Protein AF-A0A6B3G1N5-F1 (afdb_monomer)

Mean predicted aligned error: 15.57 Å

pLDDT: mean 77.29, std 20.74, range [40.66, 98.19]

Sequence (109 aa):
MRSPLSRRGFLAAGSGLAAAALPALSGCSPFASAGTDPGTLIVHTQLGTTAPGSPTYKAVVEQFHAEHPGLRVKNLVNGDDLPQVYETSRLARKEPDVVMVNLYDKTLA

Nearest PDB structures (foldseek):
  3i3v-assembly1_C  TM=9.375E-01  e=3.038E-09  Streptomyces coelicolor
  8vqk-assembly1_A  TM=7.917E-01  e=9.141E-02  Escherichia coli
  3blx-assembly6_P  TM=6.156E-01  e=5.291E-01  Saccharomyces cerevisiae
  3blx-assembly1_D  TM=6.153E-01  e=5.291E-01  Saccharomyces cerevisiae
  7vfk-assembly1_A  TM=4.509E-01  e=5.660E-01  Staphylococcus aureus subsp. aureus USA300

Foldseek 3Di:
DDDDDDDDDDDDDDDDDDPDDDPPDDDPPPPPQPPVPPQEAEEEEQACPPDPCNVVVVVVQVVVCVVPVSHHYHYDHDHPCSVVVQVVCVVVVNHGPYYYDDPPPPPPD

Secondary structure (DSSP, 8-state):
-------------------------------------TTEEEEEES-SSSSTTHHHHHHHHHHHHHH-TT-EEEEEE-STTHHHHHHHHHHTT---SEEE----S----

Structure (mmCIF, N/CA/C/O backbone):
data_AF-A0A6B3G1N5-F1
#
_entry.id   AF-A0A6B3G1N5-F1
#
loop_
_atom_site.group_PDB
_atom_site.id
_atom_site.type_symbol
_atom_site.label_atom_id
_atom_site.label_alt_id
_atom_site.label_comp_id
_atom_site.label_asym_id
_atom_site.label_entity_id
_atom_site.label_seq_id
_atom_site.pdbx_PDB_ins_code
_atom_site.Cartn_x
_atom_site.Cartn_y
_atom_site.Cartn_z
_atom_site.occupancy
_atom_site.B_iso_or_equiv
_atom_site.auth_seq_id
_atom_site.auth_comp_id
_atom_site.auth_asym_id
_atom_site.auth_atom_id
_atom_site.pdbx_PDB_model_num
ATOM 1 N N . MET A 1 1 ? 60.396 46.845 47.686 1.00 40.72 1 MET A N 1
ATOM 2 C CA . MET A 1 1 ? 60.325 46.572 46.235 1.00 40.72 1 MET A CA 1
ATOM 3 C C . MET A 1 1 ? 59.026 47.161 45.692 1.00 40.72 1 MET A C 1
ATOM 5 O O . MET A 1 1 ? 57.992 46.918 46.286 1.00 40.72 1 MET A O 1
ATOM 9 N N . ARG A 1 2 ? 59.150 47.995 44.650 1.00 40.66 2 ARG A N 1
ATOM 10 C CA . ARG A 1 2 ? 58.188 48.407 43.601 1.00 40.66 2 ARG A CA 1
ATOM 11 C C . ARG A 1 2 ? 56.665 48.251 43.850 1.00 40.66 2 ARG A C 1
ATOM 13 O O . ARG A 1 2 ? 56.142 47.146 43.855 1.00 40.66 2 ARG A O 1
ATOM 20 N N . SER A 1 3 ? 55.968 49.391 43.883 1.00 50.47 3 SER A N 1
ATOM 21 C CA . SER A 1 3 ? 54.584 49.606 43.388 1.00 50.47 3 SER A CA 1
ATOM 22 C C . SER A 1 3 ? 54.491 49.288 41.861 1.00 50.47 3 SER A C 1
ATOM 24 O O . SER A 1 3 ? 55.571 49.118 41.286 1.00 50.47 3 SER A O 1
ATOM 26 N N . PRO A 1 4 ? 53.335 49.309 41.128 1.00 54.12 4 PRO A N 1
ATOM 27 C CA . PRO A 1 4 ? 52.058 49.980 41.457 1.00 54.12 4 PRO A CA 1
ATOM 28 C C . PRO A 1 4 ? 50.743 49.416 40.795 1.00 54.12 4 PRO A C 1
ATOM 30 O O . PRO A 1 4 ? 50.756 48.401 40.115 1.00 54.12 4 PRO A O 1
ATOM 33 N N . LEU A 1 5 ? 49.637 50.177 40.944 1.00 48.09 5 LEU A N 1
ATOM 34 C CA . LEU A 1 5 ? 48.413 50.289 40.098 1.00 48.09 5 LEU A CA 1
ATOM 35 C C . LEU A 1 5 ? 47.463 49.066 39.988 1.00 48.09 5 LEU A C 1
ATOM 37 O O . LEU A 1 5 ? 47.836 48.010 39.515 1.00 48.09 5 LEU A O 1
ATOM 41 N N . SER A 1 6 ? 46.217 49.120 40.478 1.00 47.62 6 SER A N 1
ATOM 42 C CA . SER A 1 6 ? 45.049 49.933 40.063 1.00 47.62 6 SER A CA 1
ATOM 43 C C . SER A 1 6 ? 44.185 49.284 38.971 1.00 47.62 6 SER A C 1
ATOM 45 O O . SER A 1 6 ? 44.665 48.945 37.897 1.00 47.62 6 SER A O 1
ATOM 47 N N . ARG A 1 7 ? 42.872 49.326 39.249 1.00 55.25 7 ARG A N 1
ATOM 48 C CA . ARG A 1 7 ? 41.727 49.446 38.328 1.00 55.25 7 ARG A CA 1
ATOM 49 C C . ARG A 1 7 ? 41.155 48.193 37.655 1.00 55.25 7 ARG A C 1
ATOM 51 O O . ARG A 1 7 ? 41.767 47.578 36.799 1.00 55.25 7 ARG A O 1
ATOM 58 N N . ARG A 1 8 ? 39.837 48.088 37.883 1.00 57.06 8 ARG A N 1
ATOM 59 C CA . ARG A 1 8 ? 38.784 47.614 36.971 1.00 57.06 8 ARG A CA 1
ATOM 60 C C . ARG A 1 8 ? 38.570 46.106 36.954 1.00 57.06 8 ARG A C 1
ATOM 62 O O . ARG A 1 8 ? 39.140 45.380 36.155 1.00 57.06 8 ARG A O 1
ATOM 69 N N . GLY A 1 9 ? 37.599 45.686 37.766 1.00 56.16 9 GLY A N 1
ATOM 70 C CA . GLY A 1 9 ? 36.697 44.637 37.318 1.00 56.16 9 GLY A CA 1
ATOM 71 C C . GLY A 1 9 ? 36.009 45.088 36.035 1.00 56.16 9 GLY A C 1
ATOM 72 O O . GLY A 1 9 ? 35.589 46.236 35.952 1.00 56.16 9 GLY A O 1
ATOM 73 N N . PHE A 1 10 ? 35.973 44.204 35.047 1.00 52.00 10 PHE A N 1
ATOM 74 C CA . PHE A 1 10 ? 34.978 44.123 33.985 1.00 52.00 10 PHE A CA 1
ATOM 75 C C . PHE A 1 10 ? 35.286 42.874 33.148 1.00 52.00 10 PHE A C 1
ATOM 77 O O . PHE A 1 10 ? 36.437 42.648 32.790 1.00 52.00 10 PHE A O 1
ATOM 84 N N . LEU A 1 11 ? 34.210 42.159 32.802 1.00 56.25 11 LEU A N 1
ATOM 85 C CA . LEU A 1 11 ? 34.065 41.192 31.704 1.00 56.25 11 LEU A CA 1
ATOM 86 C C . LEU A 1 11 ? 34.585 39.771 32.005 1.00 56.25 11 LEU A C 1
ATOM 88 O O . LEU A 1 11 ? 35.774 39.540 32.160 1.00 56.25 11 LEU A O 1
ATOM 92 N N . ALA A 1 12 ? 33.706 38.803 32.280 1.00 49.59 12 ALA A N 1
ATOM 93 C CA . ALA A 1 12 ? 32.745 38.179 31.358 1.00 49.59 12 ALA A CA 1
ATOM 94 C C . ALA A 1 12 ? 33.428 37.393 30.232 1.00 49.59 12 ALA A C 1
ATOM 96 O O . ALA A 1 12 ? 34.022 37.989 29.344 1.00 49.59 12 ALA A O 1
ATOM 97 N N . ALA A 1 13 ? 33.255 36.071 30.243 1.00 54.56 13 ALA A N 1
ATOM 98 C CA . ALA A 1 13 ? 32.806 35.291 29.088 1.00 54.56 13 ALA A CA 1
ATOM 99 C C . ALA A 1 13 ? 32.661 33.826 29.515 1.00 54.56 13 ALA A C 1
ATOM 101 O O . ALA A 1 13 ? 33.590 33.230 30.058 1.00 54.56 13 ALA A O 1
ATOM 102 N N . GLY A 1 14 ? 31.460 33.287 29.303 1.00 45.22 14 GLY A N 1
ATOM 103 C CA . GLY A 1 14 ? 31.096 31.916 29.621 1.00 45.22 14 GLY A CA 1
ATOM 104 C C . GLY A 1 14 ? 31.910 30.915 28.812 1.00 45.22 14 GLY A C 1
ATOM 105 O O . GLY A 1 14 ? 32.040 31.014 27.594 1.00 45.22 14 GLY A O 1
ATOM 106 N N . SER A 1 15 ? 32.447 29.938 29.521 1.00 49.00 15 SER A N 1
ATOM 107 C CA . SER A 1 15 ? 33.041 28.732 28.981 1.00 49.00 15 SER A CA 1
ATOM 108 C C . SER A 1 15 ? 31.962 27.660 28.834 1.00 49.00 15 SER A C 1
ATOM 110 O O . SER A 1 15 ? 31.260 27.335 29.787 1.00 49.00 15 SER A O 1
ATOM 112 N N . GLY A 1 16 ? 31.881 27.075 27.639 1.00 49.28 16 GLY A N 1
ATOM 113 C CA . GLY A 1 16 ? 31.235 25.785 27.419 1.00 49.28 16 GLY A CA 1
ATOM 114 C C . GLY A 1 16 ? 30.051 25.835 26.465 1.00 49.28 16 GLY A C 1
ATOM 115 O O . GLY A 1 16 ? 28.957 26.223 26.849 1.00 49.28 16 GLY A O 1
ATOM 116 N N . LEU A 1 17 ? 30.269 25.382 25.231 1.00 47.22 17 LEU A N 1
ATOM 117 C CA . LEU A 1 17 ? 29.628 24.178 24.694 1.00 47.22 17 LEU A CA 1
ATOM 118 C C . LEU A 1 17 ? 30.272 23.862 23.339 1.00 47.22 17 LEU A C 1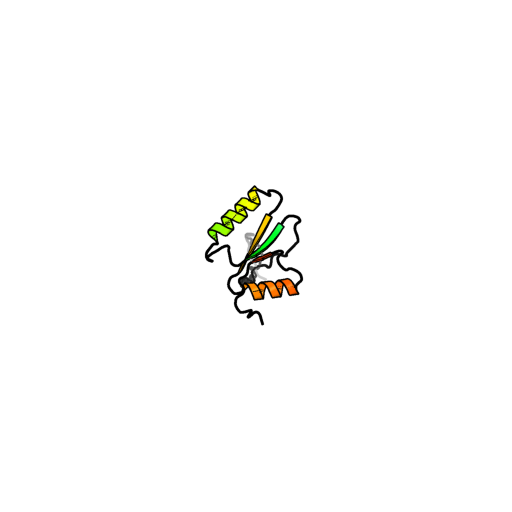
ATOM 120 O O . LEU A 1 17 ? 30.221 24.642 22.392 1.00 47.22 17 LEU A O 1
ATOM 124 N N . ALA A 1 18 ? 30.952 22.721 23.300 1.00 49.19 18 ALA A N 1
ATOM 125 C CA . ALA A 1 18 ? 31.612 22.179 22.129 1.00 49.19 18 ALA A CA 1
ATOM 126 C C . ALA A 1 18 ? 30.575 21.815 21.054 1.00 49.19 18 ALA A C 1
ATOM 128 O O . ALA A 1 18 ? 29.680 21.007 21.300 1.00 49.19 18 ALA A O 1
ATOM 129 N N . ALA A 1 19 ? 30.714 22.384 19.856 1.00 48.78 19 ALA A N 1
ATOM 130 C CA . ALA A 1 19 ? 29.998 21.931 18.671 1.00 48.78 19 ALA A CA 1
ATOM 131 C C . ALA A 1 19 ? 30.639 20.621 18.183 1.00 48.78 19 ALA A C 1
ATOM 133 O O . ALA A 1 19 ? 31.629 20.628 17.454 1.00 48.78 19 ALA A O 1
ATOM 134 N N . ALA A 1 20 ? 30.105 19.494 18.654 1.00 50.97 20 ALA A N 1
ATOM 135 C CA . ALA A 1 20 ? 30.457 18.171 18.163 1.00 50.97 20 ALA A CA 1
ATOM 136 C C . ALA A 1 20 ? 29.691 17.862 16.867 1.00 50.97 20 ALA A C 1
ATOM 138 O O . ALA A 1 20 ? 28.491 18.106 16.751 1.00 50.97 20 ALA A O 1
ATOM 139 N N . ALA A 1 21 ? 30.431 17.329 15.899 1.00 52.53 21 ALA A N 1
ATOM 140 C CA . ALA A 1 21 ? 29.981 16.896 14.588 1.00 52.53 21 ALA A CA 1
ATOM 141 C C . ALA A 1 21 ? 28.869 15.833 14.649 1.00 52.53 21 ALA A C 1
ATOM 143 O O . ALA A 1 21 ? 28.961 14.875 15.415 1.00 52.53 21 ALA A O 1
ATOM 144 N N . LEU A 1 22 ? 27.876 15.949 13.764 1.00 52.78 22 LEU A N 1
ATOM 145 C CA . LEU A 1 22 ? 26.986 14.849 13.394 1.00 52.78 22 LEU A CA 1
ATOM 146 C C . LEU A 1 22 ? 27.310 14.458 11.944 1.00 52.78 22 LEU A C 1
ATOM 148 O O . LEU A 1 22 ? 27.071 15.263 11.041 1.00 52.78 22 LEU A O 1
ATOM 152 N N . PRO A 1 23 ? 27.888 13.270 11.688 1.00 55.84 23 PRO A N 1
ATOM 153 C CA . PRO A 1 23 ? 28.062 12.785 10.331 1.00 55.84 23 PRO A CA 1
ATOM 154 C C . PRO A 1 23 ? 26.681 12.486 9.743 1.00 55.84 23 PRO A C 1
ATOM 156 O O . PRO A 1 23 ? 25.838 11.853 10.381 1.00 55.84 23 PRO A O 1
ATOM 159 N N . ALA A 1 24 ? 26.451 12.966 8.524 1.00 57.69 24 ALA A N 1
ATOM 160 C CA . ALA A 1 24 ? 25.286 12.623 7.730 1.00 57.69 24 ALA A CA 1
ATOM 161 C C . ALA A 1 24 ? 25.287 11.107 7.480 1.00 57.69 24 ALA A C 1
ATOM 163 O O . ALA A 1 24 ? 26.043 10.599 6.655 1.00 57.69 24 ALA A O 1
ATOM 164 N N . LEU A 1 25 ? 24.465 10.384 8.239 1.00 53.31 25 LEU A N 1
ATOM 165 C CA . LEU A 1 25 ? 24.161 8.984 7.986 1.00 53.31 25 LEU A CA 1
ATOM 166 C C . LEU A 1 25 ? 23.402 8.910 6.659 1.00 53.31 25 LEU A C 1
ATOM 168 O O . LEU A 1 25 ? 22.252 9.340 6.565 1.00 53.31 25 LEU A O 1
ATOM 172 N N . SER A 1 26 ? 24.069 8.385 5.635 1.00 58.34 26 SER A N 1
ATOM 173 C CA . SER A 1 26 ? 23.454 7.906 4.402 1.00 58.34 26 SER A CA 1
ATOM 174 C C . SER A 1 26 ? 22.226 7.066 4.751 1.00 58.34 26 SER A C 1
ATOM 176 O O . SER A 1 26 ? 22.313 6.123 5.539 1.00 58.34 26 SER A O 1
ATOM 178 N N . GLY A 1 27 ? 21.073 7.467 4.217 1.00 46.75 27 GLY A N 1
ATOM 179 C CA . GLY A 1 27 ? 19.770 6.931 4.578 1.00 46.75 27 GLY A CA 1
ATOM 180 C C . GLY A 1 27 ? 19.631 5.448 4.256 1.00 46.75 27 GLY A C 1
ATOM 181 O O . GLY A 1 27 ? 19.252 5.079 3.150 1.00 46.75 27 GLY A O 1
ATOM 182 N N . CYS A 1 28 ? 19.839 4.600 5.259 1.00 62.31 28 CYS A N 1
ATOM 183 C CA . CYS A 1 28 ? 19.046 3.390 5.379 1.00 62.31 28 CYS A CA 1
ATOM 184 C C . CYS A 1 28 ? 17.621 3.856 5.665 1.00 62.31 28 CYS A C 1
ATOM 186 O O . CYS A 1 28 ? 17.361 4.3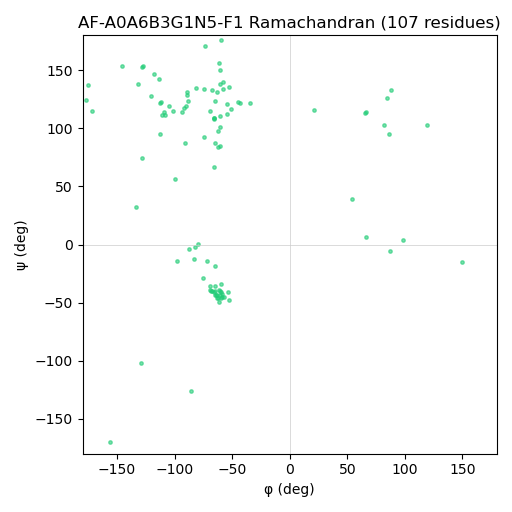97 6.744 1.00 62.31 28 CYS A O 1
ATOM 188 N N . SER A 1 29 ? 16.717 3.702 4.695 1.00 56.59 29 SER A N 1
ATOM 189 C CA . SER A 1 29 ? 15.282 3.867 4.924 1.00 56.59 29 SER A CA 1
ATOM 190 C C . SER A 1 29 ? 14.939 3.169 6.238 1.00 56.59 29 SER A C 1
ATOM 192 O O . SER A 1 29 ? 15.259 1.982 6.375 1.00 56.59 29 SER A O 1
ATOM 194 N N . PRO A 1 30 ? 14.373 3.867 7.239 1.00 51.44 30 PRO A N 1
ATOM 195 C CA . PRO A 1 30 ? 13.989 3.202 8.463 1.00 51.44 30 PRO A CA 1
ATOM 196 C C . PRO A 1 30 ? 12.961 2.150 8.062 1.00 51.44 30 PRO A C 1
ATOM 198 O O . PRO A 1 30 ? 11.845 2.483 7.660 1.00 51.44 30 PRO A O 1
ATOM 201 N N . PHE A 1 31 ? 13.348 0.876 8.155 1.00 53.69 31 PHE A N 1
ATOM 202 C CA . PHE A 1 31 ? 12.401 -0.218 8.288 1.00 53.69 31 PHE A CA 1
ATOM 203 C C . PHE A 1 31 ? 11.653 0.067 9.583 1.00 53.69 31 PHE A C 1
ATOM 205 O O . PHE A 1 31 ? 12.056 -0.348 10.671 1.00 53.69 31 PHE A O 1
ATOM 212 N N . ALA A 1 32 ? 10.613 0.892 9.470 1.00 54.94 32 ALA A N 1
ATOM 213 C CA . ALA A 1 32 ? 9.682 1.153 10.537 1.00 54.94 32 ALA A CA 1
ATOM 214 C C . ALA A 1 32 ? 9.187 -0.219 10.961 1.00 54.94 32 ALA A C 1
ATOM 216 O O . ALA A 1 32 ? 8.547 -0.907 10.163 1.00 54.94 32 ALA A O 1
ATOM 217 N N . SER A 1 33 ? 9.574 -0.611 12.178 1.00 46.06 33 SER A N 1
ATOM 218 C CA . SER A 1 33 ? 9.144 -1.835 12.830 1.00 46.06 33 SER A CA 1
ATOM 219 C C . SER A 1 33 ? 7.701 -2.112 12.429 1.00 46.06 33 SER A C 1
ATOM 221 O O . SER A 1 33 ? 6.841 -1.253 12.640 1.00 46.06 33 SER A O 1
ATOM 223 N N . ALA A 1 34 ? 7.442 -3.276 11.831 1.00 56.16 34 ALA A N 1
ATOM 224 C CA . ALA A 1 34 ? 6.103 -3.840 11.744 1.00 56.16 34 ALA A CA 1
ATOM 225 C C . ALA A 1 34 ? 5.665 -4.181 13.179 1.00 56.16 34 ALA A C 1
ATOM 227 O O . ALA A 1 34 ? 5.619 -5.332 13.5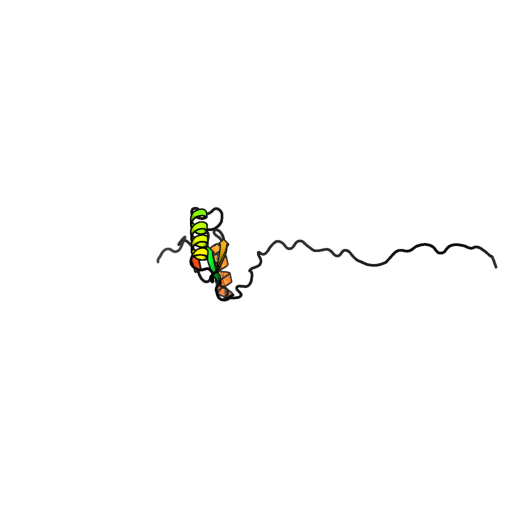91 1.00 56.16 34 ALA A O 1
ATOM 228 N N . GLY A 1 35 ? 5.481 -3.150 14.005 1.00 49.97 35 GLY A N 1
ATOM 229 C CA . GLY A 1 35 ? 4.613 -3.240 15.156 1.00 49.97 35 GLY A CA 1
ATOM 230 C C . GLY A 1 35 ? 3.236 -3.415 14.557 1.00 49.97 35 GLY A C 1
ATOM 231 O O . GLY A 1 35 ? 2.746 -2.506 13.887 1.00 49.97 35 GLY A O 1
ATOM 232 N N . THR A 1 36 ? 2.703 -4.623 14.687 1.00 59.66 36 THR A N 1
ATOM 233 C CA . THR A 1 36 ? 1.358 -4.995 14.268 1.00 59.66 36 THR A CA 1
ATOM 234 C C . THR A 1 36 ? 0.380 -4.159 15.080 1.00 59.66 36 THR A C 1
ATOM 236 O O . THR A 1 36 ? -0.059 -4.569 16.149 1.00 59.66 36 THR A O 1
ATOM 239 N N . ASP A 1 37 ? 0.122 -2.937 14.623 1.00 73.31 37 ASP A N 1
ATOM 240 C CA . ASP A 1 37 ? -0.953 -2.116 15.151 1.00 73.31 37 ASP A CA 1
ATOM 241 C C . ASP A 1 37 ? -2.261 -2.781 14.707 1.00 73.31 37 ASP A C 1
ATOM 243 O O . ASP A 1 37 ? -2.481 -2.912 13.492 1.00 73.31 37 ASP A O 1
ATOM 247 N N . PRO A 1 38 ? -3.087 -3.294 15.637 1.00 80.75 38 PRO A N 1
ATOM 248 C CA . PRO A 1 38 ? -4.330 -3.953 15.276 1.00 80.75 38 PRO A CA 1
ATOM 249 C C . PRO A 1 38 ? -5.173 -3.025 14.396 1.00 80.75 38 PRO A C 1
ATOM 251 O O . PRO A 1 38 ? -5.504 -1.910 14.788 1.00 80.75 38 PRO A O 1
ATOM 254 N N . GLY A 1 39 ? -5.498 -3.479 13.185 1.00 89.81 39 GLY A N 1
ATOM 255 C CA . GLY A 1 39 ? -6.238 -2.682 12.203 1.00 89.81 39 GLY A CA 1
ATOM 256 C C . GLY A 1 39 ? -5.380 -1.999 11.135 1.00 89.81 39 GLY A C 1
ATOM 257 O O . GLY A 1 39 ? -5.936 -1.305 10.292 1.00 89.81 39 GLY A O 1
ATOM 258 N N . THR A 1 40 ? -4.061 -2.206 11.096 1.00 94.56 40 THR A N 1
ATOM 259 C CA . THR A 1 40 ? -3.230 -1.785 9.954 1.00 94.56 40 THR A CA 1
ATOM 260 C C . THR A 1 40 ? -2.830 -2.979 9.091 1.00 94.56 40 THR A C 1
ATOM 262 O O . THR A 1 40 ? -2.125 -3.863 9.558 1.00 94.56 40 THR A O 1
ATOM 265 N N . LEU A 1 41 ? -3.233 -2.962 7.820 1.00 95.00 41 LEU A N 1
ATOM 266 C CA . LEU A 1 41 ? -2.796 -3.887 6.777 1.00 95.00 41 LEU A CA 1
ATOM 267 C C . LEU A 1 41 ? -1.551 -3.325 6.076 1.00 95.00 41 LEU A C 1
ATOM 269 O O . LEU A 1 41 ? -1.601 -2.249 5.473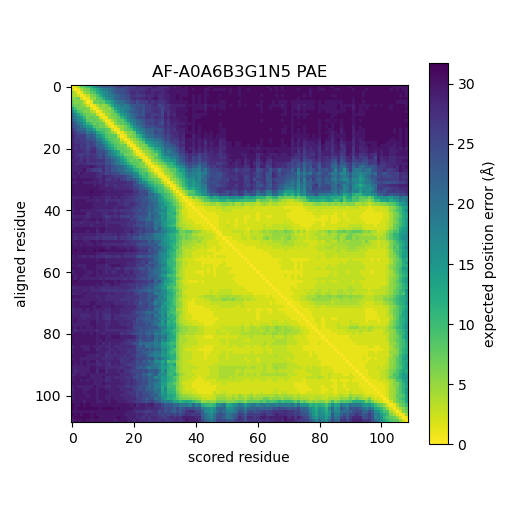 1.00 95.00 41 LEU A O 1
ATOM 273 N N . ILE A 1 42 ? -0.434 -4.040 6.138 1.00 96.50 42 ILE A N 1
ATOM 274 C CA . ILE A 1 42 ? 0.816 -3.678 5.469 1.00 96.50 42 ILE A CA 1
ATOM 275 C C . ILE A 1 42 ? 0.854 -4.339 4.089 1.00 96.50 42 ILE A C 1
ATOM 277 O O . ILE A 1 42 ? 0.895 -5.563 3.971 1.00 96.50 42 ILE A O 1
ATOM 281 N N . VAL A 1 43 ? 0.882 -3.522 3.036 1.00 96.69 43 VAL A N 1
ATOM 282 C CA . VAL A 1 43 ? 0.911 -3.977 1.639 1.00 96.69 43 VAL A CA 1
ATOM 283 C C . VAL A 1 43 ? 2.250 -3.603 1.015 1.00 96.69 43 VAL A C 1
ATOM 285 O O . VAL A 1 43 ? 2.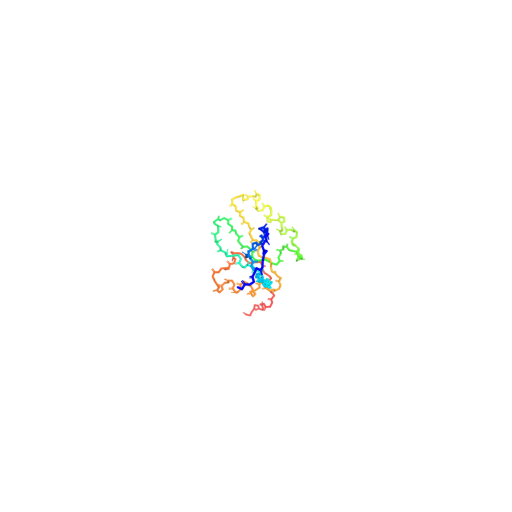606 -2.429 0.967 1.00 96.69 43 VAL A O 1
ATOM 288 N N . HIS A 1 44 ? 2.996 -4.584 0.517 1.00 96.38 44 HIS A N 1
ATOM 289 C CA . HIS A 1 44 ? 4.252 -4.368 -0.201 1.00 96.38 44 HIS A CA 1
ATOM 290 C C . HIS A 1 44 ? 4.015 -4.489 -1.702 1.00 96.38 44 HIS A C 1
ATOM 292 O O . HIS A 1 44 ? 3.614 -5.543 -2.188 1.00 96.38 44 HIS A O 1
ATOM 298 N N . THR A 1 45 ? 4.191 -3.394 -2.431 1.00 95.38 45 THR A N 1
ATOM 299 C CA . THR A 1 45 ? 3.701 -3.250 -3.805 1.00 95.38 45 THR A CA 1
ATOM 300 C C . THR A 1 45 ? 4.651 -2.411 -4.651 1.00 95.38 45 THR A C 1
ATOM 302 O O . THR A 1 45 ? 5.349 -1.541 -4.139 1.00 95.38 45 THR A O 1
ATOM 305 N N . GLN A 1 46 ? 4.650 -2.637 -5.963 1.00 93.19 46 GLN A N 1
ATOM 306 C CA . GLN A 1 46 ? 5.315 -1.742 -6.918 1.00 93.19 46 GLN A CA 1
ATOM 307 C C . GLN A 1 46 ? 4.433 -0.539 -7.300 1.00 93.19 46 GLN A C 1
ATOM 309 O O . GLN A 1 46 ? 4.900 0.431 -7.895 1.00 93.19 46 GLN A O 1
ATOM 314 N N . LEU A 1 47 ? 3.140 -0.584 -6.956 1.00 91.62 47 LEU A N 1
ATOM 315 C CA . LEU A 1 47 ? 2.160 0.456 -7.258 1.00 91.62 47 LEU A CA 1
ATOM 316 C C . LEU A 1 47 ? 2.117 1.500 -6.138 1.00 91.62 47 LEU A C 1
ATOM 318 O O . LEU A 1 47 ? 1.982 1.175 -4.964 1.00 91.62 47 LEU A O 1
ATOM 322 N N . GLY A 1 48 ? 2.171 2.781 -6.490 1.00 86.94 48 GLY A N 1
ATOM 323 C CA . GLY A 1 48 ? 2.120 3.872 -5.509 1.00 86.94 48 GLY A CA 1
ATOM 324 C C . GLY A 1 48 ? 2.890 5.121 -5.925 1.00 86.94 48 GLY A C 1
ATOM 325 O O . GLY A 1 48 ? 2.661 6.203 -5.378 1.00 86.94 48 GLY A O 1
ATOM 326 N N . THR A 1 49 ? 3.752 5.009 -6.930 1.00 89.19 49 THR A N 1
ATOM 327 C CA . THR A 1 49 ? 4.526 6.128 -7.473 1.00 89.19 49 THR A CA 1
ATOM 328 C C . THR A 1 49 ? 4.380 6.189 -8.992 1.00 89.19 49 THR A C 1
ATOM 330 O O . THR A 1 49 ? 3.360 6.671 -9.480 1.00 89.19 49 THR A O 1
ATOM 333 N N . THR A 1 50 ? 5.382 5.723 -9.733 1.00 88.69 50 THR A N 1
ATOM 334 C CA . THR A 1 50 ? 5.519 5.879 -11.187 1.00 88.69 50 THR A CA 1
ATOM 335 C C . THR A 1 50 ? 5.056 4.657 -11.973 1.00 88.69 50 THR A C 1
ATOM 337 O O . THR A 1 50 ? 4.854 4.766 -13.181 1.00 88.69 50 THR A O 1
ATOM 340 N N . ALA A 1 51 ? 4.860 3.509 -11.316 1.00 88.81 51 ALA A N 1
ATOM 341 C CA . ALA A 1 51 ? 4.391 2.298 -11.977 1.00 88.81 51 ALA A CA 1
ATOM 342 C C . ALA A 1 51 ? 3.002 2.519 -12.617 1.00 88.81 51 ALA A C 1
ATOM 344 O O . ALA A 1 51 ? 2.128 3.131 -11.980 1.00 88.81 51 ALA A O 1
ATOM 345 N N . PRO A 1 52 ? 2.759 2.019 -13.843 1.00 92.56 52 PRO A N 1
ATOM 346 C CA . PRO A 1 52 ? 1.445 2.083 -14.476 1.00 92.56 52 PRO A CA 1
ATOM 347 C C . PRO A 1 52 ? 0.347 1.521 -13.564 1.00 92.56 52 PRO A C 1
ATOM 349 O O . PRO A 1 52 ? 0.524 0.488 -12.928 1.00 92.56 52 PRO A O 1
ATOM 352 N N . GLY A 1 53 ? -0.787 2.221 -13.474 1.00 94.19 53 GLY A N 1
ATOM 353 C CA . GLY A 1 53 ? -1.889 1.851 -12.575 1.00 94.19 53 GLY A CA 1
ATOM 354 C C . GLY A 1 53 ? -1.779 2.399 -11.146 1.00 94.19 53 GLY A C 1
ATOM 355 O O . GLY A 1 53 ? -2.743 2.291 -10.391 1.00 94.19 53 GLY A O 1
ATOM 356 N N . SER A 1 54 ? -0.674 3.066 -10.778 1.00 94.75 54 SER A N 1
ATOM 357 C CA . SER A 1 54 ? -0.522 3.703 -9.456 1.00 94.75 54 SER A CA 1
ATOM 358 C C . SER A 1 54 ? -1.655 4.680 -9.085 1.00 94.75 54 SER A C 1
ATOM 360 O O . SER A 1 54 ? -2.090 4.636 -7.933 1.00 94.75 54 SER A O 1
ATOM 362 N N . PRO A 1 55 ? -2.180 5.537 -9.991 1.00 97.25 55 PRO A N 1
ATOM 363 C CA . PRO A 1 55 ? -3.309 6.412 -9.659 1.00 97.25 55 PRO A CA 1
ATOM 364 C C . PRO A 1 55 ? -4.585 5.638 -9.307 1.00 97.25 55 PRO A C 1
ATOM 366 O O . PRO A 1 55 ? -5.238 5.946 -8.315 1.00 97.25 55 PRO A O 1
ATOM 369 N N . THR A 1 56 ? -4.909 4.595 -10.073 1.00 97.75 56 THR A N 1
ATOM 370 C CA . THR A 1 56 ? -6.074 3.738 -9.815 1.00 97.75 56 THR A CA 1
ATOM 371 C C . THR A 1 56 ? -5.920 2.977 -8.506 1.00 97.75 56 THR A C 1
ATOM 373 O O . THR A 1 56 ? -6.852 2.927 -7.713 1.00 97.75 56 THR A O 1
ATOM 376 N N . TYR A 1 57 ? -4.730 2.433 -8.243 1.00 97.31 57 TYR A N 1
ATOM 377 C CA . TYR A 1 57 ? -4.434 1.764 -6.981 1.00 97.31 57 TYR A CA 1
ATOM 378 C C . TYR A 1 57 ? -4.661 2.688 -5.777 1.00 97.31 57 TYR A C 1
ATOM 380 O O . TYR A 1 57 ? -5.316 2.292 -4.818 1.00 97.31 57 TYR A O 1
ATOM 388 N N . LYS A 1 58 ? -4.192 3.941 -5.847 1.00 97.38 58 LYS A N 1
ATOM 389 C CA . LYS A 1 58 ? -4.433 4.935 -4.790 1.00 97.38 58 LYS A CA 1
ATOM 390 C C . LYS A 1 58 ? -5.919 5.198 -4.575 1.00 97.38 58 LYS A C 1
ATOM 392 O O . LYS A 1 58 ? -6.359 5.160 -3.434 1.00 97.38 58 LYS A O 1
ATOM 397 N N . ALA A 1 59 ? -6.683 5.380 -5.652 1.00 98.00 59 ALA A N 1
ATOM 398 C CA . ALA A 1 59 ? -8.126 5.592 -5.562 1.00 98.00 59 ALA A CA 1
ATOM 399 C C . ALA A 1 59 ? -8.850 4.406 -4.896 1.00 98.00 59 ALA A C 1
ATOM 401 O O . ALA A 1 59 ? -9.730 4.607 -4.065 1.00 98.00 59 ALA A O 1
ATOM 402 N N . VAL A 1 60 ? -8.445 3.168 -5.201 1.00 97.69 60 VAL A N 1
ATOM 403 C CA . VAL A 1 60 ? -9.001 1.965 -4.558 1.00 97.69 60 VAL A CA 1
ATOM 404 C C . VAL A 1 60 ? -8.621 1.889 -3.078 1.00 97.69 60 VAL A C 1
ATOM 406 O O . VAL A 1 60 ? -9.456 1.528 -2.256 1.00 97.69 60 VAL A O 1
ATOM 409 N N . VAL A 1 61 ? -7.389 2.250 -2.709 1.00 97.25 61 VAL A N 1
ATOM 410 C CA . VAL A 1 61 ? -6.975 2.305 -1.296 1.00 97.25 61 VAL A CA 1
ATOM 411 C C . VAL A 1 61 ? -7.758 3.376 -0.529 1.00 97.25 61 VAL A C 1
ATOM 413 O O . VAL A 1 61 ? -8.180 3.127 0.597 1.00 97.25 61 VAL A O 1
ATOM 416 N N . GLU A 1 62 ? -8.000 4.539 -1.135 1.00 97.56 62 GLU A N 1
ATOM 417 C CA . GLU A 1 62 ? -8.837 5.595 -0.550 1.00 97.56 62 GLU A CA 1
ATOM 418 C C . GLU A 1 62 ? -10.289 5.134 -0.375 1.00 97.56 62 GLU A C 1
ATOM 420 O O . GLU A 1 62 ? -10.877 5.338 0.689 1.00 97.56 62 GLU A O 1
ATOM 425 N N . GLN A 1 63 ? -10.853 4.450 -1.374 1.00 98.00 63 GLN A N 1
ATOM 426 C CA . GLN A 1 63 ? -12.177 3.841 -1.271 1.00 98.00 63 GLN A CA 1
ATOM 427 C C . GLN A 1 63 ? -12.227 2.796 -0.148 1.00 98.00 63 GLN A C 1
ATOM 429 O O . GLN A 1 63 ? -13.154 2.807 0.658 1.00 98.00 63 GLN A O 1
ATOM 434 N N . PHE A 1 64 ? -11.206 1.945 -0.037 1.00 97.31 64 PHE A N 1
ATOM 435 C CA . PHE A 1 64 ? -11.101 0.963 1.040 1.00 97.31 64 PHE A CA 1
ATOM 436 C C . PHE A 1 64 ? -11.084 1.633 2.423 1.00 97.31 64 PHE A C 1
ATOM 438 O O . PHE A 1 64 ? -11.754 1.162 3.340 1.00 97.31 64 PHE A O 1
ATOM 445 N N . HIS A 1 65 ? -10.374 2.755 2.590 1.00 97.06 65 HIS A N 1
ATOM 446 C CA . HIS A 1 65 ? -10.405 3.520 3.847 1.00 97.06 65 HIS A CA 1
ATOM 447 C C . HIS A 1 65 ? -11.784 4.119 4.133 1.00 97.06 65 HIS A C 1
ATOM 449 O O . HIS A 1 65 ? -12.190 4.164 5.293 1.00 97.06 65 HIS A O 1
ATOM 455 N N . ALA A 1 66 ? -12.512 4.559 3.104 1.00 97.75 66 ALA A N 1
ATOM 456 C CA . ALA A 1 66 ? -13.866 5.085 3.259 1.00 97.75 66 ALA A CA 1
ATOM 457 C C . ALA A 1 66 ? -14.877 3.995 3.665 1.00 97.75 66 ALA A C 1
ATOM 459 O O . ALA A 1 66 ? -15.737 4.239 4.511 1.00 97.75 66 ALA A O 1
ATOM 460 N N . GLU A 1 67 ? -14.761 2.792 3.099 1.00 98.19 67 GLU A N 1
ATOM 461 C CA . GLU A 1 67 ? -15.619 1.641 3.413 1.00 98.19 67 GLU A CA 1
ATOM 462 C C . GLU A 1 67 ? -15.277 1.002 4.770 1.00 98.19 67 GLU A C 1
ATOM 464 O O . GLU A 1 67 ? -16.152 0.457 5.449 1.00 98.19 67 GLU A O 1
ATOM 469 N N . HIS A 1 68 ? -14.017 1.106 5.200 1.00 97.00 68 HIS A N 1
ATOM 470 C CA . HIS A 1 68 ? -13.508 0.494 6.423 1.00 97.00 68 HIS A CA 1
ATOM 471 C C . HIS A 1 68 ? -12.769 1.511 7.310 1.00 97.00 68 HIS A C 1
ATOM 473 O O . HIS A 1 68 ? -11.548 1.436 7.450 1.00 97.00 68 HIS A O 1
ATOM 479 N N . PRO A 1 69 ? -13.481 2.422 7.999 1.00 93.88 69 PRO A N 1
ATOM 480 C CA . PRO A 1 69 ? -12.861 3.519 8.754 1.00 93.88 69 PRO A CA 1
ATOM 481 C C . PRO A 1 69 ? -11.998 3.068 9.945 1.00 93.88 69 PRO A C 1
ATOM 483 O O . PRO A 1 69 ? -11.176 3.837 10.440 1.00 93.88 69 P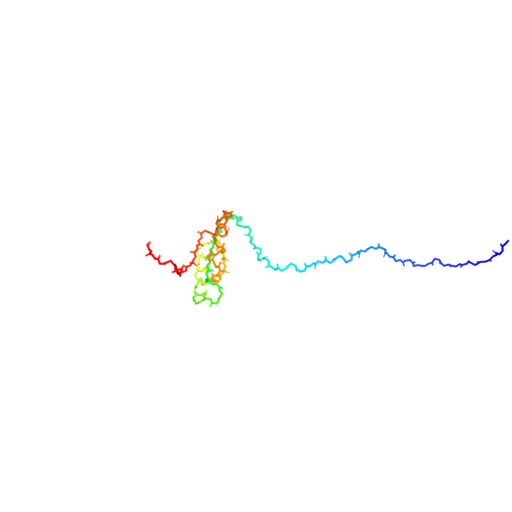RO A O 1
ATOM 486 N N . GLY A 1 70 ? -12.181 1.832 10.421 1.00 93.50 70 GLY A N 1
ATOM 487 C CA . GLY A 1 70 ? -11.361 1.224 11.474 1.00 93.50 70 GLY A CA 1
ATOM 488 C C . GLY A 1 70 ? -10.109 0.504 10.965 1.00 93.50 70 GLY A C 1
ATOM 489 O O . GLY A 1 70 ? -9.334 0.011 11.780 1.00 93.50 70 GLY A O 1
ATOM 490 N N . LEU 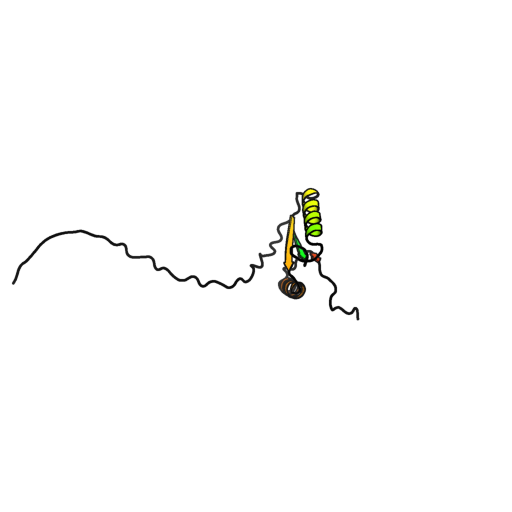A 1 71 ? -9.919 0.414 9.645 1.00 95.00 71 LEU A N 1
ATOM 491 C CA . LEU A 1 71 ? -8.771 -0.236 9.026 1.00 95.00 71 LEU A CA 1
ATOM 492 C C . LEU A 1 71 ? -7.899 0.786 8.298 1.00 95.00 71 LEU A C 1
ATOM 494 O O . LEU A 1 71 ? -8.373 1.724 7.662 1.00 95.00 71 LEU A O 1
ATOM 498 N N . ARG A 1 72 ? -6.589 0.582 8.366 1.00 95.62 72 ARG A N 1
ATOM 499 C CA . ARG A 1 72 ? -5.585 1.378 7.664 1.00 95.62 72 ARG A CA 1
ATOM 500 C C . ARG A 1 72 ? -4.819 0.490 6.706 1.00 95.62 72 ARG A C 1
ATOM 502 O O . ARG A 1 72 ? -4.542 -0.662 7.009 1.00 95.62 72 ARG A O 1
ATOM 509 N N . VAL A 1 73 ? -4.415 1.055 5.576 1.00 95.75 73 VAL A N 1
ATOM 510 C CA . VAL A 1 73 ? -3.490 0.406 4.640 1.00 95.75 73 VAL A CA 1
ATOM 511 C C . VAL A 1 73 ? -2.182 1.180 4.673 1.00 95.75 73 VAL A C 1
ATOM 513 O O . VAL A 1 73 ? -2.170 2.390 4.440 1.00 95.75 73 VAL A O 1
ATOM 516 N N . LYS A 1 74 ? -1.085 0.492 4.981 1.00 95.81 74 LYS A N 1
ATOM 517 C CA . LYS A 1 74 ? 0.272 1.034 4.948 1.00 95.81 74 LYS A CA 1
ATOM 518 C C . LYS A 1 74 ? 1.018 0.420 3.771 1.00 95.81 74 LYS A C 1
ATOM 520 O O . LYS A 1 74 ? 1.357 -0.759 3.802 1.00 95.81 74 LYS A O 1
ATOM 525 N N . ASN A 1 75 ? 1.317 1.242 2.771 1.00 95.50 75 ASN A N 1
ATOM 526 C CA . ASN A 1 75 ? 2.025 0.794 1.577 1.00 95.50 75 ASN A CA 1
ATOM 527 C C . ASN A 1 75 ? 3.540 0.895 1.763 1.00 95.50 75 ASN A C 1
ATOM 529 O O . ASN A 1 75 ? 4.066 1.973 2.044 1.00 95.50 75 ASN A O 1
ATOM 533 N N . LEU A 1 76 ? 4.233 -0.225 1.578 1.00 95.38 76 LEU A N 1
ATOM 534 C CA . LEU A 1 76 ? 5.666 -0.285 1.321 1.00 95.38 76 LEU A CA 1
ATOM 535 C C . LEU A 1 76 ? 5.829 -0.311 -0.199 1.00 95.38 76 LEU A C 1
ATOM 537 O O . LEU A 1 76 ? 5.356 -1.245 -0.845 1.00 95.38 76 LEU A O 1
ATOM 541 N N . VAL A 1 77 ? 6.409 0.742 -0.772 1.00 94.62 77 VAL A N 1
ATOM 542 C CA . VAL A 1 77 ? 6.536 0.878 -2.228 1.00 94.62 77 VAL A CA 1
ATOM 543 C C . VAL A 1 77 ? 7.993 0.699 -2.621 1.00 94.62 77 VAL A C 1
ATOM 545 O O . VAL A 1 77 ? 8.827 1.541 -2.290 1.00 94.62 77 VAL A O 1
ATOM 548 N N . ASN A 1 78 ? 8.273 -0.378 -3.345 1.00 92.75 78 ASN A N 1
ATOM 549 C CA . ASN A 1 78 ? 9.595 -0.718 -3.864 1.00 92.75 78 ASN A CA 1
ATOM 550 C C . ASN A 1 78 ? 9.499 -1.004 -5.364 1.00 92.75 78 ASN A C 1
ATOM 552 O O . ASN A 1 78 ? 8.434 -1.359 -5.864 1.00 92.75 78 ASN A O 1
ATOM 556 N N . GLY A 1 79 ? 10.593 -0.791 -6.090 1.00 89.75 79 GLY A N 1
ATOM 557 C CA . GLY A 1 79 ? 10.649 -1.014 -7.531 1.00 89.75 79 GLY A CA 1
ATOM 558 C C . GLY A 1 79 ? 10.970 -2.473 -7.828 1.00 89.75 79 GLY A C 1
ATOM 559 O O . GLY A 1 79 ? 10.308 -3.388 -7.340 1.00 89.75 79 GLY A O 1
ATOM 560 N N . ASP A 1 80 ? 12.011 -2.698 -8.620 1.00 89.00 80 ASP A N 1
ATOM 561 C CA . ASP A 1 80 ? 12.487 -4.045 -8.961 1.00 89.00 80 ASP A CA 1
ATOM 562 C C . ASP A 1 80 ? 13.181 -4.756 -7.785 1.00 89.00 80 ASP A C 1
ATOM 564 O O . ASP A 1 80 ? 13.372 -5.967 -7.819 1.00 89.00 80 ASP A O 1
ATOM 568 N N . ASP A 1 81 ? 13.529 -4.017 -6.728 1.00 90.69 81 ASP A N 1
ATOM 569 C CA . ASP A 1 81 ? 14.144 -4.516 -5.494 1.00 90.69 81 ASP A CA 1
ATOM 570 C C . ASP A 1 81 ? 13.133 -5.105 -4.492 1.00 90.69 81 ASP A C 1
ATOM 572 O O . ASP A 1 81 ? 13.514 -5.595 -3.424 1.00 90.69 81 ASP A O 1
ATOM 576 N N . LEU A 1 82 ? 11.836 -5.060 -4.819 1.00 91.75 82 LEU A N 1
ATOM 577 C CA . LEU A 1 82 ? 10.757 -5.550 -3.963 1.00 91.75 82 LEU A CA 1
ATOM 578 C C . LEU A 1 82 ? 10.986 -7.006 -3.498 1.00 91.75 82 LEU A C 1
ATOM 580 O O . LEU A 1 82 ? 10.878 -7.243 -2.289 1.00 91.75 82 LEU A O 1
ATOM 584 N N . PRO A 1 83 ? 11.341 -7.982 -4.364 1.00 91.69 83 PRO A N 1
ATOM 585 C CA . PRO A 1 83 ? 11.566 -9.363 -3.930 1.00 91.69 83 PRO A CA 1
ATOM 586 C C . PRO A 1 83 ? 12.667 -9.491 -2.869 1.00 91.69 83 PRO A C 1
ATOM 588 O O . PRO A 1 83 ? 12.458 -10.140 -1.846 1.00 91.69 83 PRO A O 1
ATOM 591 N N . GLN A 1 84 ? 13.804 -8.818 -3.056 1.00 92.38 84 GLN A N 1
ATOM 592 C CA . GLN A 1 84 ? 14.941 -8.859 -2.133 1.00 92.38 84 GLN A CA 1
ATOM 593 C C . GLN A 1 84 ? 14.581 -8.227 -0.782 1.00 92.38 84 GLN A C 1
ATOM 595 O O . GLN A 1 84 ? 14.934 -8.752 0.281 1.00 92.38 84 GLN A O 1
ATOM 600 N N . VAL A 1 85 ? 13.840 -7.116 -0.812 1.00 94.12 85 VAL A N 1
ATOM 601 C CA . VAL A 1 85 ? 13.325 -6.450 0.391 1.00 94.12 85 VAL A CA 1
ATOM 602 C C . VAL A 1 85 ? 12.352 -7.367 1.131 1.00 94.12 85 VAL A C 1
ATOM 604 O O . VAL A 1 85 ? 12.482 -7.543 2.344 1.00 94.12 85 VAL A O 1
ATOM 607 N N . TYR A 1 86 ? 11.425 -8.005 0.411 1.00 94.12 86 TYR A N 1
ATOM 608 C CA . TYR A 1 86 ? 10.460 -8.936 0.989 1.00 94.12 86 TYR A CA 1
ATOM 609 C C . TYR A 1 86 ? 11.144 -10.142 1.637 1.00 94.12 86 TYR A C 1
ATOM 611 O O . TYR A 1 86 ? 10.856 -10.456 2.791 1.00 94.12 86 TYR A O 1
ATOM 619 N N . GLU A 1 87 ? 12.070 -10.796 0.935 1.00 93.19 87 GLU A N 1
ATOM 620 C CA . GLU A 1 87 ? 12.807 -11.953 1.450 1.00 93.19 87 GLU A CA 1
ATOM 621 C C . GLU A 1 87 ? 13.575 -11.601 2.727 1.00 93.19 87 GLU A C 1
ATOM 623 O O . GLU A 1 87 ? 13.503 -12.333 3.715 1.00 93.19 87 GLU A O 1
ATOM 628 N N . THR A 1 88 ? 14.223 -10.433 2.753 1.00 95.56 88 THR A N 1
ATOM 629 C CA . THR A 1 88 ? 14.919 -9.926 3.943 1.00 95.56 88 THR A CA 1
ATOM 630 C C . THR A 1 88 ? 13.949 -9.688 5.104 1.00 95.56 88 THR A C 1
ATOM 632 O O . THR A 1 88 ? 14.210 -10.122 6.229 1.00 95.56 88 THR A O 1
ATOM 635 N N . SER A 1 89 ? 12.803 -9.043 4.855 1.00 93.31 89 SER A N 1
ATOM 636 C CA . SER A 1 89 ? 11.765 -8.839 5.875 1.00 93.31 89 SER A CA 1
ATOM 637 C C . SER A 1 89 ? 11.208 -10.160 6.404 1.00 93.31 89 SER A C 1
ATOM 639 O O . SER A 1 89 ? 11.012 -10.305 7.610 1.00 93.31 89 SER A O 1
ATOM 641 N N . ARG A 1 90 ? 11.021 -11.148 5.528 1.00 93.44 90 ARG A N 1
ATOM 642 C CA . ARG A 1 90 ? 10.507 -12.470 5.887 1.00 93.44 90 ARG A CA 1
ATOM 643 C C . ARG A 1 90 ? 11.504 -13.279 6.715 1.00 93.44 90 ARG A C 1
ATOM 645 O O . ARG A 1 90 ? 11.115 -13.923 7.685 1.00 93.44 90 ARG A O 1
ATOM 652 N N . LEU A 1 91 ? 12.800 -13.209 6.400 1.00 95.31 91 LEU A N 1
ATOM 653 C CA . LEU A 1 91 ? 13.856 -13.797 7.238 1.00 95.31 91 LEU A CA 1
ATOM 654 C C . LEU A 1 91 ? 13.863 -13.190 8.647 1.00 95.31 91 LEU A C 1
ATOM 656 O O . LEU A 1 91 ? 14.101 -13.895 9.627 1.00 95.31 91 LEU A O 1
ATOM 660 N N . ALA A 1 92 ? 13.538 -11.901 8.757 1.00 94.38 92 ALA A N 1
ATOM 661 C CA . ALA A 1 92 ? 13.391 -11.205 10.029 1.00 94.38 92 ALA A CA 1
ATOM 662 C C . ALA A 1 92 ? 12.041 -11.453 10.737 1.00 94.38 92 ALA A C 1
ATOM 664 O O . ALA A 1 92 ? 11.840 -10.903 11.822 1.00 94.38 92 ALA A O 1
ATOM 665 N N . ARG A 1 93 ? 11.133 -12.261 10.161 1.00 92.19 93 ARG A N 1
ATOM 666 C CA . ARG A 1 93 ? 9.742 -12.467 10.623 1.00 92.19 93 ARG A CA 1
ATOM 667 C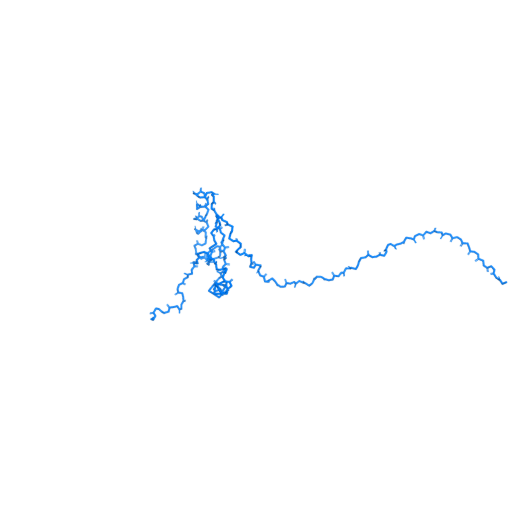 C . ARG A 1 93 ? 8.951 -11.162 10.766 1.00 92.19 93 ARG A C 1
ATOM 669 O O . ARG A 1 93 ? 8.246 -10.948 11.751 1.00 92.19 93 ARG A O 1
ATOM 676 N N . LYS A 1 94 ? 9.167 -10.245 9.827 1.00 90.69 94 LYS A N 1
ATOM 677 C CA . LYS A 1 94 ? 8.535 -8.921 9.749 1.00 90.69 94 LYS A CA 1
ATOM 678 C C . LYS A 1 94 ? 8.036 -8.650 8.334 1.00 90.69 94 LYS A C 1
ATOM 680 O O . LYS A 1 94 ? 8.112 -7.522 7.851 1.00 90.69 94 LYS A O 1
ATOM 685 N N . GLU A 1 95 ? 7.622 -9.699 7.636 1.00 91.69 95 GLU A N 1
ATOM 686 C CA . GLU A 1 95 ? 7.038 -9.589 6.313 1.00 91.69 95 GLU A CA 1
ATOM 687 C C . GLU A 1 95 ? 5.747 -8.747 6.328 1.00 91.69 95 GLU A C 1
ATOM 689 O O . GLU A 1 95 ? 5.046 -8.698 7.340 1.00 91.69 95 GLU A O 1
ATOM 694 N N . PRO A 1 96 ? 5.434 -8.064 5.216 1.00 94.62 96 PRO A N 1
ATOM 695 C CA . PRO A 1 96 ? 4.122 -7.455 5.000 1.00 94.62 96 PRO A CA 1
ATOM 696 C C . PRO A 1 96 ? 3.010 -8.517 4.983 1.00 94.62 96 PRO A C 1
ATOM 698 O O . PRO A 1 96 ? 3.251 -9.668 4.614 1.00 94.62 96 PRO A O 1
ATOM 701 N N . ASP A 1 97 ? 1.779 -8.101 5.284 1.00 94.69 97 ASP A N 1
ATOM 702 C CA . ASP A 1 97 ? 0.600 -8.977 5.261 1.00 94.69 97 ASP A CA 1
ATOM 703 C C . ASP A 1 97 ? 0.221 -9.389 3.831 1.00 94.69 97 ASP A C 1
ATOM 705 O O . ASP A 1 97 ? -0.224 -10.510 3.584 1.00 94.69 97 ASP A O 1
ATOM 709 N N . VAL A 1 98 ? 0.399 -8.473 2.873 1.00 95.38 98 VAL A N 1
ATOM 710 C CA . VAL A 1 98 ? 0.088 -8.681 1.454 1.00 95.38 98 VAL A CA 1
ATOM 711 C C . VAL A 1 98 ? 1.261 -8.232 0.595 1.00 95.38 98 VAL A C 1
ATOM 713 O O . VAL A 1 98 ? 1.841 -7.168 0.816 1.00 95.38 98 VAL A O 1
ATOM 716 N N . VAL A 1 99 ? 1.579 -9.019 -0.431 1.00 95.31 99 VAL A N 1
ATOM 717 C CA . VAL A 1 99 ? 2.597 -8.689 -1.431 1.00 95.31 99 VAL A CA 1
ATOM 718 C C . VAL A 1 99 ? 1.956 -8.641 -2.812 1.00 95.31 99 VAL A C 1
ATOM 720 O O . VAL A 1 99 ? 1.294 -9.589 -3.229 1.00 95.31 99 VAL A O 1
ATOM 723 N N . MET A 1 100 ? 2.174 -7.543 -3.529 1.00 93.31 100 MET A N 1
ATOM 724 C CA . MET A 1 100 ? 1.741 -7.337 -4.906 1.00 93.31 100 MET A CA 1
ATOM 725 C C . MET A 1 100 ? 2.974 -7.266 -5.804 1.00 93.31 100 MET A C 1
ATOM 727 O O . MET A 1 100 ? 3.590 -6.211 -5.958 1.00 93.31 100 MET A O 1
ATOM 731 N N . VAL A 1 101 ? 3.329 -8.406 -6.386 1.00 86.88 101 VAL A N 1
ATOM 732 C CA . VAL A 1 101 ? 4.446 -8.546 -7.323 1.00 86.88 1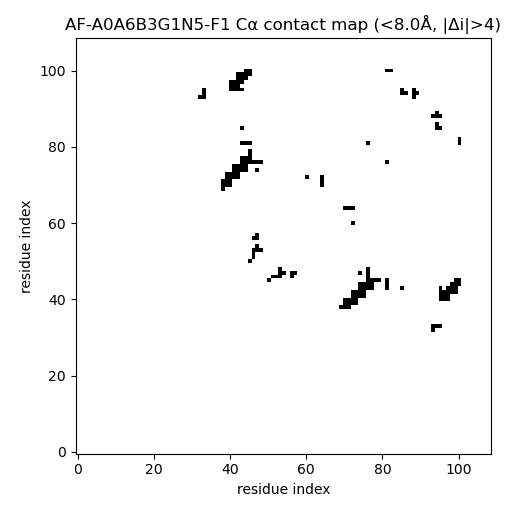01 VAL A CA 1
ATOM 733 C C . VAL A 1 101 ? 3.969 -9.224 -8.590 1.00 86.88 101 VAL A C 1
ATOM 735 O O . VAL A 1 101 ? 3.010 -9.998 -8.579 1.00 86.88 101 VAL A O 1
ATOM 738 N N . ASN A 1 102 ? 4.654 -8.943 -9.689 1.00 83.88 102 ASN A N 1
ATOM 739 C CA . ASN A 1 102 ? 4.534 -9.767 -10.878 1.00 83.88 102 ASN A CA 1
ATOM 740 C C . ASN A 1 102 ? 5.259 -11.112 -10.670 1.00 83.88 102 ASN A C 1
ATOM 742 O O . ASN A 1 102 ? 5.992 -11.318 -9.701 1.00 83.88 102 ASN A O 1
ATOM 746 N N . LEU A 1 103 ? 5.053 -12.028 -11.611 1.00 81.75 103 LEU A N 1
ATOM 747 C CA . LEU A 1 103 ? 5.806 -13.271 -11.697 1.00 81.75 103 LEU A CA 1
ATOM 748 C C . LEU A 1 103 ? 6.908 -13.126 -12.762 1.00 81.75 103 LEU A C 1
ATOM 750 O O . LEU A 1 103 ? 6.912 -13.864 -13.743 1.00 81.75 103 LEU A O 1
ATOM 754 N N . TYR A 1 104 ? 7.794 -12.132 -12.643 1.00 60.56 104 TYR A N 1
ATOM 755 C CA . TYR A 1 104 ? 8.993 -12.097 -13.488 1.00 60.56 104 TYR A CA 1
ATOM 756 C C . TYR A 1 104 ? 9.994 -13.158 -13.000 1.00 60.56 104 TYR A C 1
ATOM 758 O O . TYR A 1 104 ? 10.225 -13.308 -11.803 1.00 60.56 104 TYR A O 1
ATOM 766 N N . ASP A 1 105 ? 10.544 -13.928 -13.939 1.00 50.09 105 ASP A N 1
ATOM 767 C CA . ASP A 1 105 ? 11.598 -14.943 -13.764 1.00 50.09 105 ASP A CA 1
ATOM 768 C C . ASP A 1 105 ? 11.294 -16.212 -12.952 1.00 50.09 105 ASP A C 1
ATOM 770 O O . ASP A 1 105 ? 12.172 -17.065 -12.806 1.00 50.09 105 ASP A O 1
ATOM 774 N N . LYS A 1 106 ? 10.050 -16.450 -12.517 1.00 49.94 106 LYS A N 1
ATOM 775 C CA . LYS A 1 106 ? 9.638 -17.820 -12.166 1.00 49.94 106 LYS A CA 1
ATOM 776 C C . LYS A 1 106 ? 9.051 -18.496 -13.393 1.00 49.94 106 LYS A C 1
ATOM 778 O O . LYS A 1 106 ? 7.840 -18.494 -13.596 1.00 49.94 106 LYS A O 1
ATOM 783 N N . THR A 1 107 ? 9.909 -19.111 -14.204 1.00 46.19 107 THR A N 1
ATOM 784 C CA . THR A 1 107 ? 9.464 -20.256 -14.998 1.00 46.19 107 THR A CA 1
ATOM 785 C C . THR A 1 107 ? 8.775 -21.219 -14.036 1.00 46.19 107 THR A C 1
ATOM 787 O O . THR A 1 107 ? 9.376 -21.690 -13.071 1.00 46.19 107 THR A O 1
ATOM 790 N N . LEU A 1 108 ? 7.480 -21.444 -14.253 1.00 46.28 108 LEU A N 1
ATOM 791 C CA . LEU A 1 108 ? 6.758 -22.557 -13.652 1.00 46.28 108 LEU A CA 1
ATOM 792 C C . LEU A 1 108 ? 7.391 -23.829 -14.234 1.00 46.28 108 LEU A C 1
ATOM 794 O O . LEU A 1 108 ? 6.996 -24.274 -15.310 1.00 46.28 108 LEU A O 1
ATOM 798 N N . ALA A 1 109 ? 8.454 -24.310 -13.594 1.00 50.53 109 ALA A N 1
ATOM 799 C CA . ALA A 1 109 ? 9.052 -25.615 -13.842 1.00 50.53 109 ALA A CA 1
ATOM 800 C C . ALA A 1 109 ? 8.447 -26.631 -12.873 1.00 50.53 109 ALA A C 1
ATOM 802 O O . ALA A 1 109 ? 8.295 -26.278 -11.678 1.00 50.53 109 ALA A O 1
#

Solvent-accessible surface area (backbone atoms only — not comparable to full-atom values): 7311 Å² total; per-residue (Å²): 133,82,86,83,85,85,87,77,91,77,82,91,81,90,85,87,79,85,87,75,87,78,80,84,74,78,80,72,75,77,78,70,72,77,70,83,50,90,48,56,47,34,35,34,24,49,56,69,69,85,40,88,62,12,71,59,52,50,53,52,53,54,50,48,36,71,78,33,78,79,44,43,78,46,78,45,71,36,68,93,57,37,64,63,53,46,53,53,28,45,75,68,74,52,51,60,81,40,77,55,74,82,79,78,89,63,74,91,123

Radius of gyration: 28.8 Å; Cα contacts (8 Å, |Δi|>4): 87; chains: 1; bounding box: 76×76×61 Å